Protein AF-A0A533V4U2-F1 (afdb_monomer)

Radius of gyration: 25.38 Å; Cα contacts (8 Å, |Δi|>4): 97; chains: 1; bounding box: 39×23×73 Å

Secondary structure (DSSP, 8-state):
-EEE-HHHHHHHHHHHS--TT--HHHHHHHHHHHHHSEEEETTTTEEEEGGGGSEEE--STT-GGGGS---S------TTHHHHHHHHHGGG--EEPTTT--EE-TT-SB-TTT-PBP-

Structure (mmCIF, N/CA/C/O backbone):
data_AF-A0A533V4U2-F1
#
_entry.id   AF-A0A533V4U2-F1
#
loop_
_atom_site.group_PDB
_atom_site.id
_atom_site.type_symbol
_atom_site.label_atom_id
_atom_site.label_alt_id
_atom_site.label_comp_id
_atom_site.label_asym_id
_atom_site.label_entity_id
_atom_site.label_seq_id
_atom_site.pdbx_PDB_ins_code
_atom_site.Cartn_x
_atom_site.Cartn_y
_atom_site.Cartn_z
_atom_site.occupancy
_atom_site.B_iso_or_equiv
_atom_site.auth_seq_id
_atom_site.auth_comp_id
_atom_site.auth_asym_id
_atom_site.auth_atom_id
_atom_site.pdbx_PDB_model_num
ATOM 1 N N . MET A 1 1 ? -19.506 -2.757 -0.514 1.00 72.25 1 MET A N 1
ATOM 2 C CA . MET A 1 1 ? -18.440 -3.687 -0.064 1.00 72.25 1 MET A CA 1
ATOM 3 C C . MET A 1 1 ? -17.422 -2.830 0.653 1.00 72.25 1 MET A C 1
ATOM 5 O O . MET A 1 1 ? -16.959 -1.873 0.042 1.00 72.25 1 MET A O 1
ATOM 9 N N . GLU A 1 2 ? -17.119 -3.136 1.910 1.00 80.62 2 GLU A N 1
ATOM 10 C CA . GLU A 1 2 ? -16.042 -2.464 2.641 1.00 80.62 2 GLU A CA 1
ATOM 11 C C . GLU A 1 2 ? -14.702 -2.927 2.056 1.00 80.62 2 GLU A C 1
ATOM 13 O O . GLU A 1 2 ? -14.430 -4.130 1.993 1.00 80.62 2 GLU A O 1
ATOM 18 N N . ILE A 1 3 ? -13.887 -1.990 1.565 1.00 84.19 3 ILE A N 1
ATOM 19 C CA . ILE A 1 3 ? -12.552 -2.287 1.033 1.00 84.19 3 ILE A CA 1
ATOM 20 C C . ILE A 1 3 ? -11.511 -1.542 1.860 1.00 84.19 3 ILE A C 1
ATOM 22 O O . ILE A 1 3 ? -11.626 -0.345 2.125 1.00 84.19 3 ILE A O 1
ATOM 26 N N . PHE A 1 4 ? -10.472 -2.272 2.255 1.00 87.88 4 PHE A N 1
ATOM 27 C CA . PHE A 1 4 ? -9.333 -1.721 2.971 1.00 87.88 4 PHE A CA 1
ATOM 28 C C . PHE A 1 4 ? -8.335 -1.085 1.997 1.00 87.88 4 PHE A C 1
ATOM 30 O O . PHE A 1 4 ? -7.783 -1.763 1.127 1.00 87.88 4 PHE A O 1
ATOM 37 N N . ASN A 1 5 ? -8.061 0.210 2.168 1.00 87.38 5 ASN A N 1
ATOM 38 C CA . ASN A 1 5 ? -7.021 0.910 1.419 1.00 87.38 5 ASN A CA 1
ATOM 39 C C . ASN A 1 5 ? -5.640 0.701 2.064 1.00 87.38 5 ASN A C 1
ATOM 41 O O . ASN A 1 5 ? -5.123 1.559 2.784 1.00 87.38 5 ASN A O 1
ATOM 45 N N . GLY A 1 6 ? -5.025 -0.449 1.780 1.00 86.62 6 GLY A N 1
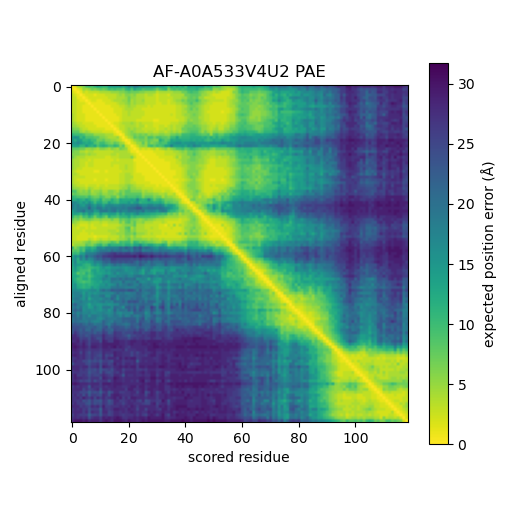ATOM 46 C CA . GLY A 1 6 ? -3.691 -0.781 2.292 1.00 86.62 6 GLY A CA 1
ATOM 47 C C . GLY A 1 6 ? -2.583 0.152 1.799 1.00 86.62 6 GLY A C 1
ATOM 48 O O . GLY A 1 6 ? -1.599 0.361 2.509 1.00 86.62 6 GLY A O 1
ATOM 49 N N . ARG A 1 7 ? -2.747 0.756 0.615 1.00 85.88 7 ARG A N 1
ATOM 50 C CA . ARG A 1 7 ? -1.762 1.674 0.031 1.00 85.88 7 ARG A CA 1
ATOM 51 C C . ARG A 1 7 ? -1.665 2.969 0.830 1.00 85.88 7 ARG A C 1
ATOM 53 O O . ARG A 1 7 ? -0.568 3.317 1.255 1.00 85.88 7 ARG A O 1
ATOM 60 N N . ALA A 1 8 ? -2.798 3.621 1.094 1.00 88.19 8 ALA A N 1
ATOM 61 C CA . ALA A 1 8 ? -2.838 4.844 1.895 1.00 88.19 8 ALA A CA 1
ATOM 62 C C . ALA A 1 8 ? -2.310 4.604 3.321 1.00 88.19 8 ALA A C 1
ATOM 64 O O . ALA A 1 8 ? -1.496 5.378 3.821 1.00 88.19 8 ALA A O 1
ATOM 65 N N . ALA A 1 9 ? -2.702 3.485 3.942 1.00 91.50 9 ALA A N 1
ATOM 66 C CA . ALA A 1 9 ? -2.211 3.111 5.266 1.00 91.50 9 ALA A CA 1
ATOM 67 C C . ALA A 1 9 ? -0.688 2.901 5.291 1.00 91.50 9 ALA A C 1
ATOM 69 O O . ALA A 1 9 ? -0.008 3.337 6.220 1.00 91.50 9 ALA A O 1
ATOM 70 N N . THR A 1 10 ? -0.143 2.250 4.260 1.00 90.19 10 THR A N 1
ATOM 71 C CA . THR A 1 10 ? 1.304 2.037 4.132 1.00 90.19 10 THR A CA 1
ATOM 72 C C . THR A 1 10 ? 2.026 3.366 3.933 1.00 90.19 10 THR A C 1
ATOM 74 O O . THR A 1 10 ? 3.014 3.618 4.608 1.00 90.19 10 THR A O 1
ATOM 77 N N . GLU A 1 11 ? 1.534 4.241 3.060 1.00 89.56 11 GLU A N 1
ATOM 78 C CA . GLU A 1 11 ? 2.151 5.544 2.784 1.00 89.56 11 GLU A CA 1
ATOM 79 C C . GLU A 1 11 ? 2.218 6.437 4.038 1.00 89.56 11 GLU A C 1
ATOM 81 O O . GLU A 1 11 ? 3.266 7.014 4.347 1.00 89.56 11 GLU A O 1
ATOM 86 N N . GLU A 1 12 ? 1.150 6.469 4.838 1.00 91.94 12 GLU A N 1
ATOM 87 C CA . GLU A 1 12 ? 1.158 7.172 6.126 1.00 91.94 12 GLU A CA 1
ATOM 88 C C . GLU A 1 12 ? 2.124 6.529 7.136 1.00 91.94 12 GLU A C 1
ATOM 90 O O . GLU A 1 12 ? 2.877 7.226 7.821 1.00 91.94 12 GLU A O 1
ATOM 95 N N . TYR A 1 13 ? 2.172 5.198 7.209 1.00 91.62 13 TYR A N 1
ATOM 96 C CA . TYR A 1 13 ? 3.126 4.519 8.083 1.00 91.62 13 TYR A CA 1
ATOM 97 C C . TYR A 1 13 ? 4.580 4.833 7.699 1.00 91.62 13 TYR A C 1
ATOM 99 O O . TYR A 1 13 ? 5.379 5.199 8.560 1.00 91.62 13 TYR A O 1
ATOM 107 N N . MET A 1 14 ? 4.917 4.758 6.408 1.00 88.94 14 MET A N 1
ATOM 108 C CA . MET A 1 14 ? 6.277 4.999 5.910 1.00 88.94 14 MET A CA 1
ATOM 109 C C . MET A 1 14 ? 6.706 6.467 6.031 1.00 88.94 14 MET A C 1
ATOM 111 O O . MET A 1 14 ? 7.895 6.744 6.172 1.00 88.94 14 MET A O 1
ATOM 115 N N . SER A 1 15 ? 5.760 7.412 5.992 1.00 89.62 15 SER A N 1
ATOM 116 C CA . SER A 1 15 ? 6.052 8.840 6.198 1.00 89.62 15 SER A CA 1
ATOM 117 C C . SER A 1 15 ? 6.272 9.208 7.669 1.00 89.62 15 SER A C 1
ATOM 119 O O . SER A 1 15 ? 6.975 10.175 7.960 1.00 89.62 15 SER A O 1
ATOM 121 N N . THR A 1 16 ? 5.712 8.435 8.602 1.00 87.50 16 THR A N 1
ATOM 122 C CA . THR A 1 16 ? 5.800 8.701 10.047 1.00 87.50 16 THR A CA 1
ATOM 123 C C . THR A 1 16 ? 6.860 7.859 10.758 1.00 87.50 16 THR A C 1
ATOM 125 O O . THR A 1 16 ? 7.382 8.279 11.792 1.00 87.50 16 THR A O 1
ATOM 128 N N . HIS A 1 17 ? 7.210 6.689 10.216 1.00 86.88 17 HIS A N 1
ATOM 129 C CA . HIS A 1 17 ? 8.151 5.752 10.823 1.00 86.88 17 HIS A CA 1
ATOM 130 C C . HIS A 1 17 ? 9.411 5.589 9.976 1.00 86.88 17 HIS A C 1
ATOM 132 O O . HIS A 1 17 ? 9.364 5.270 8.792 1.00 86.88 17 HIS A O 1
ATOM 138 N N . SER A 1 18 ? 10.568 5.733 10.620 1.00 80.75 18 SER A N 1
ATOM 139 C CA . SER A 1 18 ? 11.849 5.448 9.981 1.00 80.75 18 SER A CA 1
ATOM 140 C C . SER A 1 18 ? 12.019 3.947 9.732 1.00 80.75 18 SER A C 1
ATOM 142 O O . SER A 1 18 ? 11.886 3.130 10.648 1.00 80.75 18 SER A O 1
ATOM 144 N N . LEU A 1 19 ? 12.354 3.592 8.49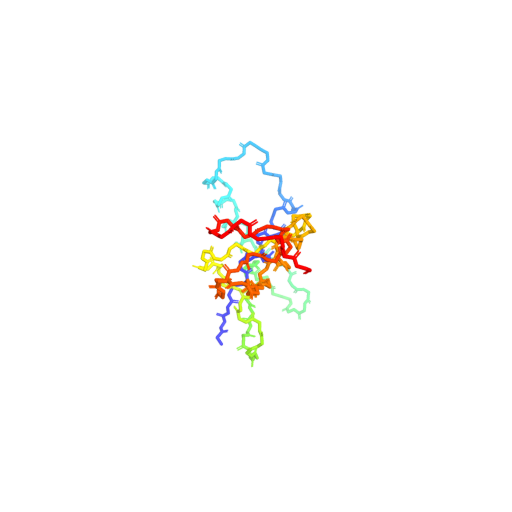2 1.00 78.88 19 LEU A N 1
ATOM 145 C CA . LEU A 1 19 ? 12.608 2.214 8.063 1.00 78.88 19 LEU A CA 1
ATOM 146 C C . LEU A 1 19 ? 14.060 1.770 8.226 1.00 78.88 19 LEU A C 1
ATOM 148 O O . LEU A 1 19 ? 14.378 0.602 7.977 1.00 78.88 19 LEU A O 1
ATOM 152 N N . THR A 1 20 ? 14.953 2.676 8.622 1.00 68.06 20 THR A N 1
ATOM 153 C CA . THR A 1 20 ? 16.388 2.411 8.624 1.00 68.06 20 THR A CA 1
ATOM 154 C C . THR A 1 20 ? 16.708 1.228 9.545 1.00 68.06 20 THR A C 1
ATOM 156 O O . THR A 1 20 ? 16.355 1.231 10.723 1.00 68.06 20 THR A O 1
ATOM 159 N N . PHE A 1 21 ? 17.380 0.211 8.995 1.00 63.31 21 PHE A N 1
ATOM 160 C CA . PHE A 1 21 ? 17.857 -0.995 9.693 1.00 63.31 21 PHE A CA 1
ATOM 161 C C . PHE A 1 21 ? 16.790 -1.988 10.195 1.00 63.31 21 PHE A C 1
ATOM 163 O O . PHE A 1 21 ? 17.104 -2.848 11.017 1.00 63.31 21 PHE A O 1
ATOM 170 N N . SER A 1 22 ? 15.551 -1.930 9.698 1.00 78.44 22 SER A N 1
ATOM 171 C CA . SER A 1 22 ? 14.521 -2.929 10.036 1.00 78.44 22 SER A CA 1
ATOM 172 C C . SER A 1 22 ? 14.469 -4.087 9.031 1.00 78.44 22 SER A C 1
ATOM 174 O O . SER A 1 22 ? 14.595 -3.884 7.825 1.00 78.44 22 SER A O 1
ATOM 176 N N . THR A 1 23 ? 14.301 -5.322 9.521 1.00 89.06 23 THR A N 1
ATOM 177 C CA . THR A 1 23 ? 14.000 -6.467 8.649 1.00 89.06 23 THR A CA 1
ATOM 178 C C . T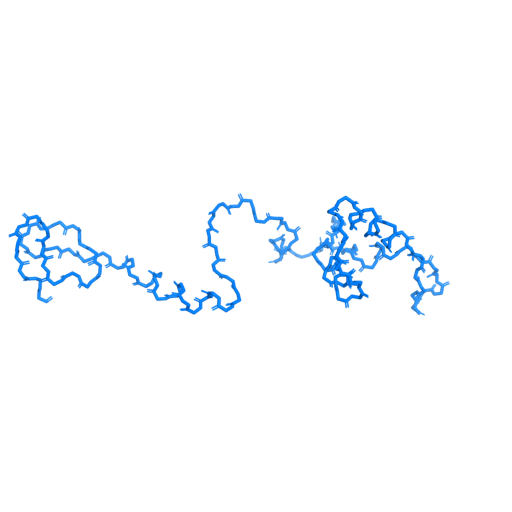HR A 1 23 ? 12.559 -6.357 8.142 1.00 89.06 23 THR A C 1
ATOM 180 O O . THR A 1 23 ? 11.702 -5.876 8.890 1.00 89.06 23 THR A O 1
ATOM 183 N N . PRO A 1 24 ? 12.242 -6.850 6.928 1.00 88.62 24 PRO A N 1
ATOM 184 C CA . PRO A 1 24 ? 10.880 -6.794 6.389 1.00 88.62 24 PRO A CA 1
ATOM 185 C C . PRO A 1 24 ? 9.820 -7.363 7.345 1.00 88.62 24 PRO A C 1
ATOM 187 O O . PRO A 1 24 ? 8.745 -6.788 7.503 1.00 88.62 24 PRO A O 1
ATOM 190 N N . GLU A 1 25 ? 10.140 -8.448 8.058 1.00 90.31 25 GLU A N 1
ATOM 191 C CA . GLU A 1 25 ? 9.243 -9.025 9.065 1.00 90.31 25 GLU A CA 1
ATOM 192 C C . GLU A 1 25 ? 8.975 -8.085 10.247 1.00 90.31 25 GLU A C 1
ATOM 194 O O . GLU A 1 25 ? 7.852 -8.015 10.750 1.00 90.31 25 GLU A O 1
ATOM 199 N N . MET A 1 26 ? 9.995 -7.365 10.717 1.00 88.94 26 MET A N 1
ATOM 200 C CA . MET A 1 26 ? 9.854 -6.430 11.831 1.00 88.94 26 MET A CA 1
ATOM 201 C C . MET A 1 26 ? 9.030 -5.209 11.416 1.00 88.94 26 MET A C 1
ATOM 203 O O . MET A 1 26 ? 8.198 -4.748 12.198 1.00 88.94 26 MET A O 1
ATOM 207 N N . THR A 1 27 ? 9.219 -4.721 10.189 1.00 89.88 27 THR A N 1
ATOM 208 C CA . THR A 1 27 ? 8.408 -3.645 9.606 1.00 89.88 27 THR A CA 1
ATOM 209 C C . THR A 1 27 ? 6.940 -4.057 9.517 1.00 89.88 27 THR A C 1
ATOM 211 O O . THR A 1 27 ? 6.080 -3.323 9.996 1.00 89.88 27 THR A O 1
ATOM 214 N N . LEU A 1 28 ? 6.646 -5.260 9.008 1.00 90.50 28 LEU A N 1
ATOM 215 C CA . LEU A 1 28 ? 5.274 -5.777 8.922 1.00 90.50 28 LEU A CA 1
ATOM 216 C C . LEU A 1 28 ? 4.615 -5.932 10.298 1.00 90.50 28 LEU A C 1
ATOM 218 O O . LEU A 1 28 ? 3.464 -5.538 10.474 1.00 90.50 28 LEU A O 1
ATOM 222 N N . LYS A 1 29 ? 5.341 -6.454 11.296 1.00 91.81 29 LYS A N 1
ATOM 223 C CA . LYS A 1 29 ? 4.824 -6.580 12.671 1.00 91.81 29 LYS A CA 1
ATOM 224 C C . LYS A 1 29 ? 4.497 -5.219 13.283 1.00 91.81 29 LYS A C 1
ATOM 226 O O . LYS A 1 29 ? 3.432 -5.059 13.873 1.00 91.81 29 LYS A O 1
ATOM 231 N N . LYS A 1 30 ? 5.392 -4.238 13.132 1.00 91.44 30 LYS A N 1
ATOM 232 C CA . LYS A 1 30 ? 5.171 -2.873 13.631 1.00 91.44 30 LYS A CA 1
ATOM 233 C C . LYS A 1 30 ? 4.015 -2.182 12.912 1.00 91.44 30 LYS A C 1
ATOM 235 O O . LYS A 1 30 ? 3.226 -1.516 13.569 1.00 91.44 30 LYS A O 1
ATOM 240 N N . PHE A 1 31 ? 3.894 -2.372 11.601 1.00 93.06 31 PHE A N 1
ATOM 241 C CA . PHE A 1 31 ? 2.771 -1.861 10.820 1.00 93.06 31 PHE A CA 1
ATOM 242 C C . PHE A 1 31 ? 1.435 -2.457 11.285 1.00 93.06 31 PHE A C 1
ATOM 244 O O . PHE A 1 31 ? 0.480 -1.721 11.516 1.00 93.06 31 PHE A O 1
ATOM 251 N N . ALA A 1 32 ? 1.376 -3.775 11.506 1.00 92.81 32 ALA A N 1
ATOM 252 C CA . ALA A 1 32 ? 0.175 -4.440 12.009 1.00 92.81 32 ALA A CA 1
ATOM 253 C C . ALA A 1 32 ? -0.228 -3.950 13.412 1.00 92.81 32 ALA A C 1
ATOM 255 O O . ALA A 1 32 ? -1.407 -3.710 13.659 1.00 92.81 32 ALA A O 1
ATOM 256 N N . LEU A 1 33 ? 0.746 -3.757 14.311 1.00 92.81 33 LEU A N 1
ATOM 257 C CA . LEU A 1 33 ? 0.515 -3.157 15.631 1.00 92.81 33 LEU A CA 1
ATOM 258 C C . LEU A 1 33 ? -0.027 -1.727 15.508 1.00 92.81 33 LEU A C 1
ATOM 260 O O . LEU A 1 33 ? -1.043 -1.406 16.113 1.00 92.81 33 LEU A O 1
ATOM 264 N N . TRP A 1 34 ? 0.592 -0.907 14.658 1.00 93.50 34 TRP A N 1
ATOM 265 C CA . TRP A 1 34 ? 0.190 0.480 14.421 1.00 93.50 34 TRP A CA 1
ATOM 266 C C . TRP A 1 34 ? -1.230 0.615 13.845 1.00 93.50 34 TRP A C 1
ATOM 268 O O . TRP A 1 34 ? -1.961 1.533 14.209 1.00 93.50 34 TRP A O 1
ATOM 278 N N . LEU A 1 35 ? -1.673 -0.315 12.991 1.00 93.06 35 LEU A N 1
ATOM 279 C CA . LEU A 1 35 ? -3.063 -0.352 12.511 1.00 93.06 35 LEU A CA 1
ATOM 280 C C . LEU A 1 35 ? -4.076 -0.648 13.628 1.00 93.06 35 LEU A C 1
ATOM 282 O O . LEU A 1 35 ? -5.230 -0.216 13.545 1.00 93.06 35 LEU A O 1
ATOM 286 N N . GLY A 1 36 ? -3.656 -1.393 14.651 1.00 91.12 36 GLY A N 1
ATOM 287 C CA . GLY A 1 36 ? -4.461 -1.702 15.830 1.00 91.12 36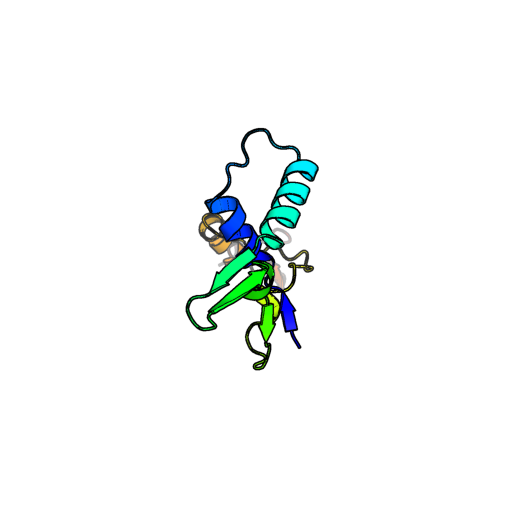 GLY A CA 1
ATOM 288 C C . GLY A 1 36 ? -4.506 -0.576 16.862 1.00 91.12 36 GLY A C 1
ATOM 289 O O . GLY A 1 36 ? -5.353 -0.621 17.756 1.00 91.12 36 GLY A O 1
ATOM 290 N N . ASP A 1 37 ? -3.638 0.433 16.741 1.00 91.31 37 ASP A N 1
ATOM 291 C CA . ASP A 1 37 ? -3.598 1.542 17.687 1.00 91.31 37 ASP A CA 1
ATOM 292 C C . ASP A 1 37 ? -4.909 2.325 17.675 1.00 91.31 37 ASP A C 1
ATOM 294 O O . ASP A 1 37 ? -5.529 2.597 16.646 1.00 91.31 37 ASP A O 1
ATOM 298 N N . GLN A 1 38 ? -5.330 2.698 18.873 1.00 88.31 38 GLN A N 1
ATOM 299 C CA . GLN A 1 38 ? -6.559 3.420 19.128 1.00 88.31 38 GLN A CA 1
ATOM 300 C C . GLN A 1 38 ? -6.378 4.913 18.817 1.00 88.31 38 GLN A C 1
ATOM 302 O O . GLN A 1 38 ? -5.570 5.590 19.452 1.00 88.31 38 GLN A O 1
ATOM 307 N N . VAL A 1 39 ? -7.140 5.434 17.851 1.00 85.88 39 VAL A N 1
ATOM 308 C CA . VAL A 1 39 ? -7.083 6.838 17.420 1.00 85.88 39 VAL A CA 1
ATOM 309 C C . VAL A 1 39 ? -8.387 7.544 17.781 1.00 85.88 39 VAL A C 1
ATOM 311 O O . VAL A 1 39 ? -9.487 7.007 17.631 1.00 85.88 39 VAL A O 1
ATOM 314 N N . ASN A 1 40 ? -8.261 8.771 18.286 1.00 81.06 40 ASN A N 1
ATOM 315 C CA . ASN A 1 40 ? -9.402 9.609 18.627 1.00 81.06 40 ASN A CA 1
ATOM 316 C C . ASN A 1 40 ? -9.908 10.321 17.374 1.00 81.06 40 ASN A C 1
ATOM 318 O O . ASN A 1 40 ? -9.224 11.187 16.829 1.00 81.06 40 ASN A O 1
ATOM 322 N N . VAL A 1 41 ? -11.118 9.972 16.940 1.00 76.31 41 VAL A N 1
ATOM 323 C CA . VAL A 1 41 ? -11.796 10.669 15.844 1.00 76.31 41 VAL A CA 1
ATOM 324 C C . VAL A 1 41 ? -12.676 11.770 16.447 1.00 76.31 41 VAL A C 1
ATOM 326 O O . VAL A 1 41 ? -13.608 11.450 17.197 1.00 76.31 41 VAL A O 1
ATOM 329 N N . PRO A 1 42 ? -12.419 13.055 16.139 1.00 66.25 42 PRO A N 1
ATOM 330 C CA . PRO A 1 42 ? -13.115 14.182 16.766 1.00 66.25 42 PRO A CA 1
ATOM 331 C C . PRO A 1 42 ? -14.623 14.207 16.470 1.00 66.25 42 PRO A C 1
ATOM 333 O O . PRO A 1 42 ? -15.391 14.760 17.247 1.00 66.25 42 PRO A O 1
ATOM 336 N N . GLU A 1 43 ? -15.072 13.569 15.389 1.00 65.00 43 GLU A N 1
ATOM 337 C CA . GLU A 1 43 ? -16.475 13.615 14.958 1.00 65.00 43 GLU A CA 1
ATOM 338 C C . GLU A 1 43 ? -17.418 12.697 15.746 1.00 65.00 43 GLU A C 1
ATOM 340 O O . GLU A 1 43 ? -18.624 12.935 15.770 1.00 65.00 43 GLU A O 1
ATOM 345 N N . LYS A 1 44 ? -16.911 11.629 16.379 1.00 62.38 44 LYS A N 1
ATOM 346 C CA . LYS A 1 44 ? -17.771 10.595 16.990 1.00 62.38 44 LYS A CA 1
ATOM 347 C C . LYS A 1 44 ? -17.550 10.381 18.488 1.00 62.38 44 LYS A C 1
ATOM 349 O O . LYS A 1 44 ? -18.249 9.542 19.049 1.00 62.38 44 LYS A O 1
ATOM 354 N N . ASN A 1 45 ? -16.626 11.111 19.134 1.00 62.69 45 ASN A N 1
ATOM 355 C CA . ASN A 1 45 ? -16.227 10.908 20.544 1.00 62.69 45 ASN A CA 1
ATOM 356 C C . ASN A 1 45 ? -15.980 9.425 20.886 1.00 62.69 45 ASN A C 1
ATOM 358 O O . ASN A 1 45 ? -16.276 8.958 21.984 1.00 62.69 45 ASN A O 1
ATOM 362 N N . LYS A 1 46 ? -15.497 8.659 19.905 1.00 74.50 46 LYS A N 1
ATOM 363 C CA . LYS A 1 46 ? -15.242 7.226 20.013 1.00 74.50 46 LYS A CA 1
ATOM 364 C C . LYS A 1 46 ? -13.807 6.980 19.604 1.00 74.50 46 LYS A C 1
ATOM 366 O O . LYS A 1 46 ? -13.360 7.453 18.560 1.00 74.50 46 LYS A O 1
ATOM 371 N N . THR A 1 47 ? -13.114 6.226 20.436 1.00 81.56 47 THR A N 1
ATOM 372 C CA . THR A 1 47 ? -11.791 5.716 20.131 1.00 81.56 47 THR A CA 1
ATOM 373 C C . THR A 1 47 ? -11.971 4.487 19.251 1.00 81.56 47 THR A C 1
ATOM 375 O O . THR A 1 47 ? -12.569 3.497 19.672 1.00 81.56 47 THR A O 1
ATOM 378 N N . VAL A 1 48 ? -11.533 4.584 18.001 1.00 85.81 48 VAL A N 1
ATOM 379 C CA . VAL A 1 48 ? -11.604 3.480 17.037 1.00 85.81 48 VAL A CA 1
ATOM 380 C C . VAL A 1 48 ? -10.189 3.042 16.671 1.00 85.81 48 VAL A C 1
ATOM 382 O O . VAL A 1 48 ? -9.272 3.866 16.709 1.00 85.81 48 VAL A O 1
ATOM 385 N N . PRO A 1 49 ? -9.976 1.763 16.323 1.00 90.12 49 PRO A N 1
ATOM 386 C CA . PRO A 1 49 ? -8.702 1.330 15.769 1.00 90.12 49 PRO A CA 1
ATOM 387 C C . PRO A 1 49 ? -8.382 2.117 14.499 1.00 90.12 49 PRO A C 1
ATOM 389 O O . PRO A 1 49 ? -9.272 2.354 13.674 1.00 90.12 49 PRO A O 1
ATOM 392 N N . ARG A 1 50 ? -7.112 2.481 14.319 1.00 90.19 50 ARG A N 1
ATOM 393 C CA . ARG A 1 50 ? -6.621 3.236 13.161 1.00 90.19 50 ARG A CA 1
ATOM 394 C C . ARG A 1 50 ? -7.012 2.587 11.832 1.00 90.19 50 ARG A C 1
ATOM 396 O O . ARG A 1 50 ? -7.330 3.298 10.884 1.00 90.19 50 ARG A O 1
ATOM 403 N N . LEU A 1 51 ? -7.074 1.254 11.779 1.00 90.62 51 LEU A N 1
ATOM 404 C CA . LEU A 1 51 ? -7.572 0.488 10.630 1.00 90.62 51 LEU A CA 1
ATOM 405 C C . LEU A 1 51 ? -8.897 1.038 10.073 1.00 90.62 51 LEU A C 1
ATOM 407 O O . LEU A 1 51 ? -9.057 1.122 8.856 1.00 90.62 51 LEU A O 1
ATOM 411 N N . MET A 1 52 ? -9.820 1.453 10.948 1.00 87.75 52 MET A N 1
ATOM 412 C CA . MET A 1 52 ? -11.150 1.928 10.558 1.00 87.75 52 MET A CA 1
ATOM 413 C C . MET A 1 52 ? -11.102 3.225 9.738 1.00 87.75 52 MET A C 1
ATOM 415 O O . MET A 1 52 ? -12.041 3.514 9.007 1.00 87.75 52 MET A O 1
ATOM 419 N N . MET A 1 53 ? -10.009 3.992 9.817 1.00 87.62 53 MET A N 1
ATOM 420 C CA . MET A 1 53 ? -9.813 5.202 9.009 1.00 87.62 53 MET A CA 1
ATOM 421 C C . MET A 1 53 ? -9.519 4.898 7.534 1.00 87.62 53 MET A C 1
ATOM 423 O O . MET A 1 53 ? -9.698 5.769 6.689 1.00 87.62 53 MET A O 1
ATOM 427 N N . TYR A 1 54 ? -9.074 3.679 7.214 1.00 88.50 54 TYR A N 1
ATOM 428 C CA . TYR A 1 54 ? -8.711 3.280 5.849 1.00 88.50 54 TYR A CA 1
ATOM 429 C C . TYR A 1 54 ? -9.706 2.303 5.218 1.00 88.50 54 TYR A C 1
ATOM 431 O O . TYR A 1 54 ? -9.506 1.870 4.079 1.00 88.50 54 TYR A O 1
ATOM 439 N N . ILE A 1 55 ? -10.766 1.942 5.941 1.00 88.38 55 ILE A N 1
ATOM 440 C CA . ILE A 1 55 ? -11.879 1.174 5.391 1.00 88.38 55 ILE A CA 1
ATOM 441 C C . ILE A 1 55 ? -12.805 2.165 4.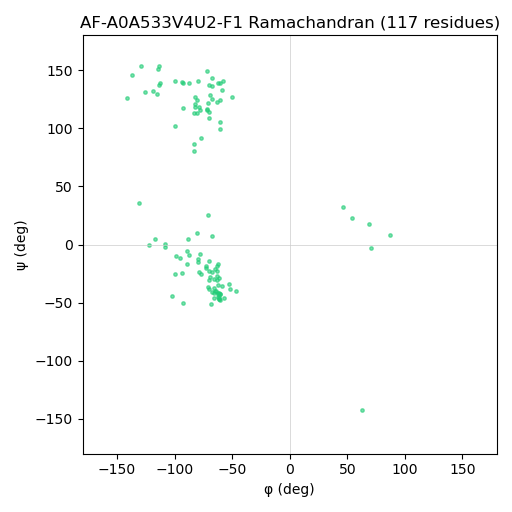691 1.00 88.38 55 ILE A C 1
ATOM 443 O O . ILE A 1 55 ? -13.326 3.085 5.316 1.00 88.38 55 ILE A O 1
ATOM 447 N N . ASN A 1 56 ? -12.970 1.994 3.382 1.00 79.38 56 ASN A N 1
ATOM 448 C CA . ASN A 1 56 ? -13.855 2.820 2.571 1.00 79.38 56 ASN A CA 1
ATOM 449 C C . ASN A 1 56 ? -15.031 1.982 2.068 1.00 79.38 56 ASN A C 1
ATOM 451 O O . ASN A 1 56 ? -14.851 0.842 1.621 1.00 79.38 56 ASN A O 1
ATOM 455 N N . ASP A 1 57 ? -16.222 2.575 2.088 1.00 70.44 57 ASP A N 1
ATOM 456 C CA . ASP A 1 57 ? -17.400 2.009 1.445 1.00 70.44 57 ASP A CA 1
ATOM 457 C C . ASP A 1 57 ? -17.328 2.249 -0.061 1.00 70.44 57 ASP A C 1
ATOM 459 O O . ASP A 1 57 ? -17.331 3.380 -0.553 1.00 70.44 57 ASP A O 1
ATOM 463 N N . VAL A 1 58 ? -17.243 1.162 -0.823 1.00 64.88 58 VAL A N 1
ATOM 464 C CA . VAL A 1 58 ? -17.240 1.235 -2.284 1.00 64.88 58 VAL A CA 1
ATOM 465 C C . VAL A 1 58 ? -18.677 1.320 -2.776 1.00 64.88 58 VAL A C 1
ATOM 467 O O . VAL A 1 58 ? -19.289 0.294 -3.075 1.00 64.88 58 VAL A O 1
ATOM 470 N N . ASP A 1 59 ? -19.204 2.544 -2.837 1.00 60.62 59 ASP A N 1
ATOM 471 C CA . ASP A 1 59 ? -20.535 2.831 -3.395 1.00 60.62 59 ASP A CA 1
ATOM 472 C C . ASP A 1 59 ? -20.492 3.260 -4.877 1.00 60.62 59 ASP A C 1
ATOM 474 O O . ASP A 1 59 ? -21.514 3.252 -5.549 1.00 60.62 59 ASP A O 1
ATOM 478 N N . ASN A 1 60 ? -19.322 3.574 -5.460 1.00 55.53 60 ASN A N 1
ATOM 479 C CA . ASN A 1 60 ? -19.244 3.941 -6.883 1.00 55.53 60 ASN A CA 1
ATOM 480 C C . ASN A 1 60 ? -18.008 3.392 -7.618 1.00 55.53 60 ASN A C 1
ATOM 482 O O . ASN A 1 60 ? -16.860 3.576 -7.223 1.00 55.53 60 ASN A O 1
ATOM 486 N N . GLN A 1 61 ? -18.290 2.697 -8.720 1.00 56.53 61 GLN A N 1
ATOM 487 C CA . GLN A 1 61 ? -17.434 1.801 -9.509 1.00 56.53 61 GLN A CA 1
ATOM 488 C C . GLN A 1 61 ? -16.311 2.456 -10.342 1.00 56.53 61 GLN A C 1
ATOM 490 O O . GLN A 1 61 ? -15.877 1.868 -11.329 1.00 56.53 61 GLN A O 1
ATOM 495 N N . THR A 1 62 ? -15.790 3.631 -9.994 1.00 55.19 62 THR A N 1
ATOM 496 C CA . THR A 1 62 ? -14.833 4.322 -10.883 1.00 55.19 62 THR A CA 1
ATOM 497 C C . THR A 1 62 ? -13.352 4.054 -10.604 1.00 55.19 62 THR A C 1
ATOM 499 O O . THR A 1 62 ? -12.576 4.114 -11.549 1.00 55.19 62 THR A O 1
ATOM 502 N N . ASN A 1 63 ? -12.941 3.667 -9.388 1.00 57.16 63 ASN A N 1
ATOM 503 C CA . ASN A 1 63 ? -11.507 3.545 -9.039 1.00 57.16 63 ASN A CA 1
ATOM 504 C C . ASN A 1 63 ? -11.130 2.217 -8.362 1.00 57.16 63 ASN A C 1
ATOM 506 O O . ASN A 1 63 ? -10.296 2.176 -7.464 1.00 57.16 63 ASN A O 1
ATOM 510 N N . LYS A 1 64 ? -11.747 1.094 -8.754 1.00 59.34 64 LYS A N 1
ATOM 511 C CA . LYS A 1 64 ? -11.432 -0.219 -8.152 1.00 59.34 64 LYS A CA 1
ATOM 512 C C . LYS A 1 64 ? -9.962 -0.630 -8.360 1.00 59.34 64 LYS A C 1
ATOM 514 O O . LYS A 1 64 ? -9.416 -1.339 -7.521 1.00 59.34 64 LYS A O 1
ATOM 519 N N . SER A 1 65 ? -9.332 -0.172 -9.445 1.00 63.31 65 SER A N 1
ATOM 520 C CA . SER A 1 65 ? -7.933 -0.463 -9.788 1.00 63.31 65 SER A CA 1
ATOM 521 C C . SER A 1 65 ? -6.924 0.079 -8.780 1.00 63.31 65 SER A C 1
ATOM 523 O O . SER A 1 65 ? -5.901 -0.557 -8.579 1.00 63.31 65 SER A O 1
ATOM 525 N N . ASP A 1 66 ? -7.212 1.194 -8.103 1.00 63.25 66 ASP A N 1
ATOM 526 C CA . ASP A 1 66 ? -6.246 1.817 -7.184 1.00 63.25 66 ASP A CA 1
ATOM 527 C C . ASP A 1 66 ? -6.058 1.019 -5.884 1.00 63.25 66 ASP A C 1
ATOM 529 O O . ASP A 1 66 ? -5.059 1.186 -5.181 1.00 63.25 66 ASP A O 1
ATOM 533 N N . PHE A 1 67 ? -7.015 0.139 -5.570 1.00 63.38 67 PHE A N 1
ATOM 534 C CA . PHE A 1 67 ? -7.034 -0.684 -4.358 1.00 63.38 67 PHE A CA 1
ATOM 535 C C . PHE A 1 67 ? -6.532 -2.116 -4.586 1.00 63.38 67 PHE A C 1
ATOM 537 O O . PHE A 1 67 ? -6.362 -2.861 -3.620 1.00 63.38 67 PHE A O 1
ATOM 544 N N . LEU A 1 68 ? -6.331 -2.525 -5.841 1.00 66.62 68 LEU A N 1
ATOM 545 C CA . LEU A 1 68 ? -5.852 -3.858 -6.200 1.00 66.62 68 LEU A CA 1
ATOM 546 C C . LEU A 1 68 ? -4.347 -3.797 -6.496 1.00 66.62 68 LEU A C 1
ATOM 548 O O . LEU A 1 68 ? -3.890 -2.835 -7.110 1.00 66.62 68 LEU A O 1
ATOM 552 N N . PRO A 1 69 ? -3.561 -4.807 -6.088 1.00 63.06 69 PRO A N 1
ATOM 553 C CA . PRO A 1 69 ? -2.189 -4.924 -6.562 1.00 63.06 69 PRO A CA 1
ATOM 554 C C . PRO A 1 69 ? -2.190 -5.085 -8.088 1.00 63.06 69 PRO A C 1
ATOM 556 O O . PRO A 1 69 ? -3.023 -5.819 -8.623 1.00 63.06 69 PRO A O 1
ATOM 559 N N . ASP A 1 70 ? -1.261 -4.418 -8.779 1.00 66.94 70 ASP A N 1
ATOM 560 C CA . ASP A 1 70 ? -1.024 -4.628 -10.211 1.00 66.94 70 ASP A CA 1
ATOM 561 C C . ASP A 1 70 ? -0.619 -6.099 -10.419 1.00 66.94 70 ASP A C 1
ATOM 563 O O . ASP A 1 70 ? 0.509 -6.507 -10.144 1.00 66.94 70 ASP A O 1
ATOM 567 N N . THR A 1 71 ? -1.575 -6.931 -10.835 1.00 70.31 71 THR A N 1
ATOM 568 C CA . THR A 1 71 ? -1.336 -8.340 -11.185 1.00 70.31 71 THR A CA 1
ATOM 569 C C . THR A 1 71 ? -0.920 -8.506 -12.640 1.00 70.31 71 THR A C 1
ATOM 571 O O . THR A 1 71 ? -0.593 -9.613 -13.062 1.00 70.31 71 THR A O 1
ATOM 574 N N . ASP A 1 72 ? -0.999 -7.442 -13.440 1.00 74.62 72 ASP A N 1
ATOM 575 C CA . ASP A 1 72 ? -0.529 -7.470 -14.812 1.00 74.62 72 ASP A CA 1
ATOM 576 C C . ASP A 1 72 ? 0.986 -7.253 -14.858 1.00 74.62 72 ASP A C 1
ATOM 578 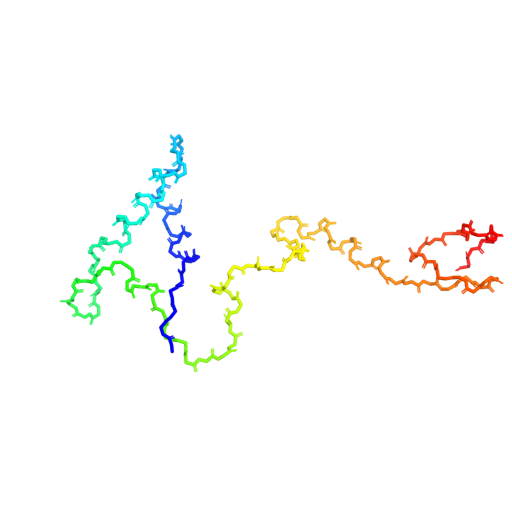O O . ASP A 1 72 ? 1.502 -6.257 -14.368 1.00 74.62 72 ASP A O 1
ATOM 582 N N . GLU A 1 73 ? 1.711 -8.154 -15.527 1.00 73.62 73 GLU A N 1
ATOM 583 C CA . GLU A 1 73 ? 3.146 -7.987 -15.820 1.00 73.62 73 GLU A CA 1
ATOM 584 C C . GLU A 1 73 ? 3.426 -6.836 -16.810 1.00 73.62 73 GLU A C 1
ATOM 586 O O . GLU A 1 73 ? 4.550 -6.659 -17.288 1.00 73.62 73 GLU A O 1
ATOM 591 N N . SER A 1 74 ? 2.408 -6.043 -17.157 1.00 78.81 74 SER A N 1
ATOM 592 C CA . SER A 1 74 ? 2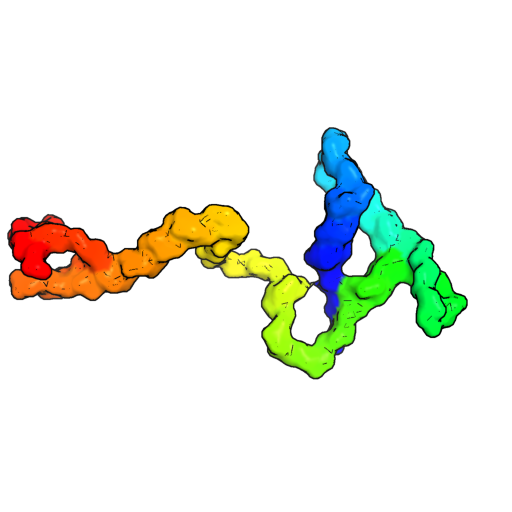.575 -4.893 -18.027 1.00 78.81 74 SER A CA 1
ATOM 593 C C . SER A 1 74 ? 3.346 -3.815 -17.279 1.00 78.81 74 SER A C 1
ATOM 595 O O . SER A 1 74 ? 2.830 -3.146 -16.386 1.00 78.81 74 SER A O 1
ATOM 597 N N . PHE A 1 75 ? 4.594 -3.607 -17.684 1.00 77.06 75 PHE A N 1
ATOM 598 C CA . PHE A 1 75 ? 5.417 -2.522 -17.175 1.00 77.06 75 PHE A CA 1
ATOM 599 C C . PHE A 1 75 ? 4.765 -1.167 -17.492 1.00 77.06 75 PHE A C 1
ATOM 601 O O . PHE A 1 75 ? 4.777 -0.703 -18.635 1.00 77.06 75 PHE A O 1
ATOM 608 N N . LYS A 1 76 ? 4.192 -0.527 -16.468 1.00 77.56 76 LYS A N 1
ATOM 609 C CA . LYS A 1 76 ? 3.666 0.840 -16.527 1.00 77.56 76 LYS A CA 1
ATOM 610 C C . LYS A 1 76 ? 4.712 1.765 -15.903 1.00 77.56 76 LYS A C 1
ATOM 612 O O . LYS A 1 76 ? 4.847 1.784 -14.676 1.00 77.56 76 LYS A O 1
ATOM 617 N N . PRO A 1 77 ? 5.498 2.502 -16.707 1.00 79.06 77 PRO A N 1
ATOM 618 C CA . PRO A 1 77 ? 6.506 3.393 -16.151 1.00 79.06 77 PRO A CA 1
ATOM 619 C C . PRO A 1 77 ? 5.826 4.422 -15.237 1.00 79.06 77 PRO A C 1
ATOM 621 O O . PRO A 1 77 ? 4.802 4.993 -15.604 1.00 79.06 77 PRO A O 1
ATOM 624 N N . SER A 1 78 ? 6.379 4.630 -14.040 1.00 75.50 78 SER A N 1
ATOM 625 C CA . SER A 1 78 ? 5.838 5.525 -13.006 1.00 75.50 78 SER A CA 1
ATOM 626 C C . SER A 1 78 ? 6.913 6.494 -12.500 1.00 75.50 78 SER A C 1
ATOM 628 O O . SER A 1 78 ? 8.110 6.206 -12.567 1.00 75.50 78 SER A O 1
ATOM 630 N N . GLY A 1 79 ? 6.497 7.665 -12.005 1.00 79.00 79 GLY A N 1
ATOM 631 C CA . GLY A 1 79 ? 7.403 8.690 -11.472 1.00 79.00 79 GLY A CA 1
ATOM 632 C C . GLY A 1 79 ? 8.381 9.243 -12.517 1.00 79.00 79 GLY A C 1
ATOM 633 O O . GLY A 1 79 ? 8.032 9.387 -13.685 1.00 79.00 79 GLY A O 1
ATOM 634 N N . ALA A 1 80 ? 9.624 9.520 -12.114 1.00 75.44 80 ALA A N 1
ATOM 635 C CA . ALA A 1 80 ? 10.664 10.091 -12.985 1.00 75.44 80 ALA A CA 1
ATOM 636 C C . ALA A 1 80 ? 11.045 9.202 -14.188 1.00 75.44 80 ALA A C 1
ATOM 638 O O . ALA A 1 80 ? 11.644 9.663 -15.154 1.00 75.44 80 ALA A O 1
ATOM 639 N N . VAL A 1 81 ? 10.693 7.916 -14.140 1.00 77.81 81 VAL A N 1
ATOM 640 C CA . VAL A 1 81 ? 10.973 6.947 -15.206 1.00 77.81 81 VAL A CA 1
ATOM 641 C C . VAL A 1 81 ? 9.962 7.076 -16.359 1.00 77.81 81 VAL A C 1
ATOM 643 O O . VAL A 1 81 ? 10.218 6.595 -17.461 1.00 77.81 81 VAL A O 1
ATOM 646 N N . THR A 1 82 ? 8.836 7.769 -16.150 1.00 79.69 82 THR A N 1
ATOM 647 C CA . THR A 1 82 ? 7.821 8.012 -17.193 1.00 79.69 82 THR A CA 1
ATOM 648 C C . THR A 1 82 ? 8.392 8.721 -18.412 1.00 79.69 82 THR A C 1
ATOM 650 O O . THR A 1 82 ? 8.160 8.262 -19.529 1.00 79.69 82 THR A O 1
ATOM 653 N N . ASP A 1 83 ? 9.182 9.775 -18.219 1.00 77.44 83 ASP A N 1
ATOM 654 C CA . ASP A 1 83 ? 9.708 10.587 -19.319 1.00 77.44 83 ASP A CA 1
ATOM 655 C C . ASP A 1 83 ? 10.678 9.803 -20.209 1.00 77.44 83 ASP A C 1
ATOM 657 O O . ASP A 1 83 ? 10.621 9.898 -21.433 1.00 77.44 83 ASP A O 1
ATOM 661 N N . ILE A 1 84 ? 11.496 8.940 -19.604 1.00 77.25 84 ILE A N 1
ATOM 662 C CA . ILE A 1 84 ? 12.473 8.102 -20.312 1.00 77.25 84 ILE A CA 1
ATOM 663 C C . ILE A 1 84 ? 11.762 7.055 -21.184 1.00 77.25 84 ILE A C 1
ATOM 665 O O . ILE A 1 84 ? 12.169 6.783 -22.312 1.00 77.25 84 ILE A O 1
ATOM 669 N N . PHE A 1 85 ? 10.681 6.458 -20.674 1.00 74.06 85 PHE A N 1
ATOM 670 C CA . PHE A 1 85 ? 9.961 5.391 -21.376 1.00 74.06 85 PHE A CA 1
ATOM 671 C C . PHE A 1 85 ? 8.852 5.903 -22.303 1.00 74.06 85 PHE A C 1
ATOM 673 O O . PHE A 1 85 ? 8.432 5.178 -23.208 1.00 74.06 85 PHE A O 1
ATOM 680 N N . LYS A 1 86 ? 8.407 7.155 -22.147 1.00 70.12 86 LYS A N 1
ATOM 681 C CA . LYS A 1 86 ? 7.449 7.806 -23.052 1.00 70.12 86 LYS A CA 1
ATOM 682 C C . LYS A 1 86 ? 7.966 7.855 -24.490 1.00 70.12 86 LYS A C 1
ATOM 684 O O . LYS A 1 86 ? 7.188 7.654 -25.423 1.00 70.12 86 LYS A O 1
ATOM 689 N N . GLU A 1 87 ? 9.271 8.041 -24.669 1.00 62.94 87 GLU A N 1
ATOM 690 C CA . GLU A 1 87 ? 9.902 8.030 -25.992 1.00 62.94 87 GLU A CA 1
ATOM 691 C C . GLU A 1 87 ? 9.942 6.628 -26.626 1.00 62.94 87 GLU A C 1
ATOM 693 O O . GLU A 1 87 ? 9.828 6.504 -27.845 1.00 62.94 87 GLU A O 1
ATOM 698 N N . LEU A 1 88 ? 10.019 5.551 -25.830 1.00 63.31 88 LEU A N 1
ATOM 699 C CA . LEU A 1 88 ? 9.981 4.175 -26.351 1.00 63.31 88 LEU A CA 1
ATOM 700 C C . LEU A 1 88 ? 8.590 3.783 -26.870 1.00 63.31 88 LEU A C 1
ATOM 702 O O . LEU A 1 88 ? 8.485 3.084 -27.882 1.00 63.31 88 LEU A O 1
ATOM 706 N N . SER A 1 89 ? 7.527 4.239 -26.206 1.00 58.19 89 SER A N 1
ATOM 707 C CA . SER A 1 89 ? 6.145 3.872 -26.547 1.00 58.19 89 SER A CA 1
ATOM 708 C C . SER A 1 89 ? 5.661 4.473 -27.874 1.00 58.19 89 SER A C 1
ATOM 710 O O . SER A 1 89 ? 4.770 3.915 -28.512 1.00 58.19 89 SER A O 1
ATOM 712 N N . GLN A 1 90 ? 6.266 5.569 -28.347 1.00 54.09 90 GLN A N 1
ATOM 713 C CA . GLN A 1 90 ? 5.905 6.202 -29.626 1.00 54.09 90 GLN A CA 1
ATOM 714 C C . GLN A 1 90 ? 6.473 5.481 -30.866 1.00 54.09 90 GLN A C 1
ATOM 716 O O . GLN A 1 90 ? 6.081 5.787 -31.991 1.00 54.09 90 GLN A O 1
ATOM 721 N N . VAL A 1 91 ? 7.348 4.481 -30.699 1.00 53.16 91 VAL A N 1
ATOM 722 C CA . VAL A 1 91 ? 8.022 3.790 -31.822 1.00 53.16 91 VAL A CA 1
ATOM 723 C C . VAL A 1 91 ? 7.216 2.596 -32.372 1.00 53.16 91 VAL A C 1
ATOM 725 O O . VAL A 1 91 ? 7.670 1.888 -33.272 1.00 53.16 91 VAL A O 1
ATOM 728 N N . ALA A 1 92 ? 5.995 2.368 -31.881 1.00 54.19 92 ALA A N 1
ATOM 729 C CA . ALA A 1 92 ? 5.118 1.292 -32.354 1.00 54.19 92 ALA A CA 1
ATOM 730 C C . ALA A 1 92 ? 4.362 1.614 -33.666 1.00 54.19 92 ALA A C 1
ATOM 732 O O . ALA A 1 92 ? 3.489 0.852 -34.074 1.00 54.19 92 ALA A O 1
ATOM 733 N N . ALA A 1 93 ? 4.687 2.708 -34.363 1.00 56.28 93 ALA A N 1
ATOM 734 C CA . ALA A 1 93 ? 4.169 2.963 -35.707 1.00 56.28 93 ALA A CA 1
ATOM 735 C C . ALA A 1 93 ? 4.913 2.093 -36.741 1.00 56.28 93 ALA A C 1
ATOM 737 O O . ALA A 1 93 ? 5.966 2.461 -37.255 1.00 56.28 93 ALA A O 1
ATOM 738 N N . SER A 1 94 ? 4.407 0.898 -37.042 1.00 66.50 94 SER A N 1
ATOM 739 C CA . SER A 1 94 ? 5.011 0.042 -38.068 1.00 66.50 94 SER A CA 1
ATOM 740 C C . SER A 1 94 ? 4.764 0.606 -39.475 1.00 66.50 94 SER A C 1
ATOM 742 O O . SER A 1 94 ? 3.622 0.641 -39.933 1.00 66.50 94 SER A O 1
ATOM 744 N N . THR A 1 95 ? 5.823 1.006 -40.180 1.00 73.31 95 THR A N 1
ATOM 745 C CA . THR A 1 95 ? 5.758 1.462 -41.580 1.00 73.31 95 THR A CA 1
ATOM 746 C C . THR A 1 95 ? 6.037 0.293 -42.520 1.00 73.31 95 THR A C 1
ATOM 748 O O . THR A 1 95 ? 6.918 -0.521 -42.263 1.00 73.31 95 THR A O 1
ATOM 751 N N . THR A 1 96 ? 5.319 0.192 -43.637 1.00 83.56 96 THR A N 1
ATOM 752 C CA . THR A 1 96 ? 5.532 -0.883 -44.620 1.00 83.56 96 THR A CA 1
ATOM 753 C C . THR A 1 96 ? 6.600 -0.501 -45.643 1.00 83.56 96 THR A C 1
ATOM 755 O O . THR A 1 96 ? 6.644 0.629 -46.123 1.00 83.56 96 THR A O 1
ATOM 758 N N . CYS A 1 97 ? 7.464 -1.451 -46.004 1.00 84.19 97 CYS A N 1
ATOM 759 C CA . CYS A 1 97 ? 8.491 -1.239 -47.014 1.00 84.19 97 CYS A CA 1
ATOM 760 C C . CYS A 1 97 ? 7.889 -1.046 -48.411 1.00 84.19 97 CYS A C 1
ATOM 762 O O . CYS A 1 97 ? 7.237 -1.958 -48.911 1.00 84.19 97 CYS A O 1
ATOM 764 N N . TYR A 1 98 ? 8.213 0.056 -49.093 1.00 84.56 98 TYR A N 1
ATOM 765 C CA . TYR A 1 98 ? 7.690 0.353 -50.439 1.00 84.56 98 TYR A CA 1
ATOM 766 C C . TYR A 1 98 ? 8.102 -0.654 -51.530 1.00 84.56 98 TYR A C 1
ATOM 768 O O . TYR A 1 98 ? 7.513 -0.667 -52.605 1.00 84.56 98 TYR A O 1
ATOM 776 N N . ASN A 1 99 ? 9.152 -1.450 -51.298 1.00 85.06 99 ASN A N 1
ATOM 777 C CA . ASN A 1 99 ? 9.702 -2.364 -52.301 1.00 85.06 99 ASN A CA 1
ATOM 778 C C . ASN A 1 99 ? 9.278 -3.823 -52.070 1.00 85.06 99 ASN A C 1
ATOM 780 O O . ASN A 1 99 ? 8.902 -4.510 -53.011 1.00 85.06 99 ASN A O 1
ATOM 784 N N . CYS A 1 100 ? 9.323 -4.300 -50.821 1.00 86.94 100 CYS A N 1
ATOM 785 C CA . CYS A 1 100 ? 9.059 -5.707 -50.493 1.00 86.94 100 CYS A CA 1
ATOM 786 C C . CYS A 1 100 ? 7.838 -5.926 -49.586 1.00 86.94 100 CYS A C 1
ATOM 788 O O . CYS A 1 100 ? 7.614 -7.052 -49.142 1.00 86.94 100 CYS A O 1
ATOM 790 N N . ASN A 1 101 ? 7.091 -4.861 -49.275 1.00 83.50 101 ASN A N 1
ATOM 791 C CA . ASN A 1 101 ? 5.879 -4.861 -48.448 1.00 83.50 101 ASN A CA 1
ATOM 792 C C . ASN A 1 101 ? 6.027 -5.496 -47.052 1.00 83.50 101 ASN A C 1
ATOM 794 O O . ASN A 1 101 ? 5.051 -5.907 -46.433 1.00 83.50 101 ASN A O 1
ATOM 798 N N . ARG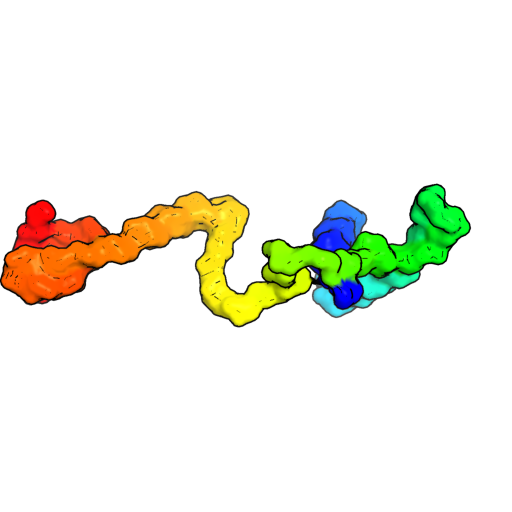 A 1 102 ? 7.252 -5.567 -46.518 1.00 82.31 102 ARG A N 1
ATOM 799 C CA . ARG A 1 102 ? 7.503 -6.025 -45.145 1.00 82.31 102 ARG A CA 1
ATOM 800 C C . ARG A 1 102 ? 7.214 -4.903 -44.142 1.00 82.31 102 ARG A C 1
ATOM 802 O O . ARG A 1 102 ? 7.611 -3.766 -44.379 1.00 82.31 102 ARG A O 1
ATOM 809 N N . LEU A 1 103 ? 6.626 -5.254 -42.998 1.00 82.50 103 LEU A N 1
ATOM 810 C CA . LEU A 1 103 ? 6.502 -4.381 -41.826 1.00 82.50 103 LEU A CA 1
ATOM 811 C C . LEU A 1 103 ? 7.887 -4.020 -41.267 1.00 82.50 103 LEU A C 1
ATOM 813 O O . LEU A 1 103 ? 8.683 -4.897 -40.923 1.00 82.50 103 LEU A O 1
ATOM 817 N N . LEU A 1 104 ? 8.170 -2.725 -41.195 1.00 80.62 104 LEU A N 1
ATOM 818 C CA . LEU A 1 104 ? 9.383 -2.141 -40.641 1.00 80.62 104 LEU A CA 1
ATOM 819 C C . LEU A 1 104 ? 9.050 -1.353 -39.373 1.00 80.62 104 LEU A C 1
ATOM 821 O O . LEU A 1 104 ? 7.941 -0.849 -39.201 1.00 80.62 104 LEU A O 1
ATOM 825 N N . LYS A 1 105 ? 10.035 -1.232 -38.483 1.00 74.69 105 LYS A N 1
ATOM 826 C CA . LYS A 1 105 ? 9.935 -0.381 -37.295 1.00 74.69 105 LYS A CA 1
ATOM 827 C C . LYS A 1 105 ? 9.885 1.097 -37.712 1.00 74.69 105 LYS A C 1
ATOM 829 O O . LYS A 1 105 ? 10.576 1.480 -38.660 1.00 74.69 105 LYS A O 1
ATOM 834 N N . ALA A 1 106 ? 9.107 1.914 -36.997 1.00 68.75 106 ALA A N 1
ATOM 835 C CA . ALA A 1 106 ? 9.026 3.356 -37.231 1.00 68.75 106 ALA A CA 1
ATOM 836 C C . ALA A 1 106 ? 10.437 3.970 -37.281 1.00 68.75 106 ALA A C 1
ATOM 838 O O . ALA A 1 106 ? 11.239 3.747 -36.373 1.00 68.75 106 ALA A O 1
ATOM 839 N N . GLY A 1 107 ? 10.759 4.712 -38.345 1.00 73.50 107 GLY A N 1
ATOM 840 C CA . GLY A 1 107 ? 12.043 5.416 -38.481 1.00 73.50 107 GLY A CA 1
ATOM 841 C C . GLY A 1 107 ? 13.204 4.619 -39.097 1.00 73.50 107 GLY A C 1
ATOM 842 O O . GLY A 1 107 ? 14.333 5.114 -39.127 1.00 73.50 107 GLY A O 1
ATOM 843 N N . SER A 1 108 ? 12.982 3.407 -39.624 1.00 74.19 108 SER A N 1
ATOM 844 C CA . SER A 1 108 ? 14.042 2.653 -40.311 1.00 74.19 108 SER A CA 1
ATOM 845 C C . SER A 1 108 ? 14.423 3.284 -41.663 1.00 74.19 108 SER A C 1
ATOM 847 O O . SER A 1 108 ? 13.634 3.249 -42.605 1.00 74.19 108 SER A O 1
ATOM 849 N N . LYS A 1 109 ? 15.658 3.792 -41.797 1.00 83.94 109 LYS A N 1
ATOM 850 C CA . LYS A 1 109 ? 16.182 4.369 -43.058 1.00 83.94 109 LYS A CA 1
ATOM 851 C C . LYS A 1 109 ? 16.375 3.333 -44.175 1.00 83.94 109 LYS A C 1
ATOM 853 O O . LYS A 1 109 ? 16.380 3.686 -45.352 1.00 83.94 109 LYS A O 1
ATOM 858 N N . PHE A 1 110 ? 16.531 2.059 -43.819 1.00 86.94 110 PHE A N 1
ATOM 859 C CA . PHE A 1 110 ? 16.797 0.961 -44.748 1.00 86.94 110 PHE A CA 1
ATOM 860 C C . PHE A 1 110 ? 15.963 -0.267 -44.390 1.00 86.94 110 PHE A C 1
ATOM 862 O O . PHE A 1 110 ? 15.716 -0.538 -43.214 1.00 86.94 110 PHE A O 1
ATOM 869 N N . CYS A 1 111 ? 15.546 -1.027 -45.404 1.00 87.50 111 CYS A N 1
ATOM 870 C CA . CYS A 1 111 ? 14.882 -2.308 -45.189 1.00 87.50 111 CYS A CA 1
ATOM 871 C C . CYS A 1 111 ? 15.923 -3.405 -44.893 1.00 87.50 111 CYS A C 1
ATOM 873 O O . CYS A 1 111 ? 16.775 -3.656 -45.745 1.00 87.50 111 CYS A O 1
ATOM 875 N N . PRO A 1 112 ? 15.827 -4.138 -43.769 1.00 83.81 112 PRO A N 1
ATOM 876 C CA . PRO A 1 112 ? 16.769 -5.205 -43.427 1.00 83.81 112 PRO A CA 1
ATOM 877 C C . PRO A 1 112 ? 16.638 -6.450 -44.319 1.00 83.81 112 PRO A C 1
ATOM 879 O O . PRO A 1 112 ? 17.517 -7.301 -44.301 1.00 83.81 112 PRO A O 1
ATOM 882 N N . LYS A 1 113 ? 15.549 -6.585 -45.096 1.00 84.81 113 LYS A N 1
ATOM 883 C CA . LYS A 1 113 ? 15.341 -7.727 -46.004 1.00 84.81 113 LYS A CA 1
ATOM 884 C C . LYS A 1 113 ? 15.855 -7.450 -47.418 1.00 84.81 113 LYS A C 1
ATOM 886 O O . LYS A 1 113 ? 16.536 -8.288 -47.988 1.00 84.81 113 LYS A O 1
ATOM 891 N N . CYS A 1 114 ? 15.469 -6.314 -48.002 1.00 86.94 114 CYS A N 1
ATOM 892 C CA . CYS A 1 114 ? 15.755 -5.993 -49.406 1.00 86.94 114 CYS A CA 1
ATOM 893 C C . CYS A 1 114 ? 16.812 -4.895 -49.589 1.00 86.94 114 CYS A C 1
ATOM 895 O O . CYS A 1 114 ? 17.122 -4.537 -50.719 1.00 86.94 114 CYS A O 1
ATOM 897 N N . GLY A 1 115 ? 17.334 -4.313 -48.503 1.00 83.50 115 GLY A N 1
ATOM 898 C CA . GLY A 1 115 ? 18.373 -3.275 -48.543 1.00 83.50 115 GLY A CA 1
ATOM 899 C C . GLY A 1 115 ? 17.914 -1.914 -49.078 1.00 83.50 115 GLY A C 1
ATOM 900 O O . GLY A 1 115 ? 18.686 -0.959 -49.080 1.00 83.50 115 GLY A O 1
ATOM 901 N N . SER A 1 116 ? 16.660 -1.786 -49.518 1.00 87.75 116 SER A N 1
ATOM 902 C CA . SER A 1 116 ? 16.154 -0.555 -50.124 1.00 87.75 116 SER A CA 1
ATOM 903 C C . SER A 1 116 ? 16.066 0.587 -49.104 1.00 87.75 116 SER A C 1
ATOM 905 O O . SER A 1 116 ? 15.586 0.395 -47.980 1.00 87.75 116 SER A O 1
ATOM 907 N N . LYS A 1 117 ? 16.492 1.790 -49.505 1.00 88.62 117 LYS A N 1
ATOM 908 C CA . LYS A 1 117 ? 16.398 3.014 -48.696 1.00 88.62 117 LYS A CA 1
ATOM 909 C C . LYS A 1 117 ? 14.944 3.469 -48.606 1.00 88.62 117 LYS A C 1
ATOM 911 O O . LYS A 1 117 ? 14.356 3.796 -49.630 1.00 88.62 117 LYS A O 1
ATOM 916 N N . GLN A 1 118 ? 14.373 3.479 -47.405 1.00 84.00 118 GLN A N 1
ATOM 917 C CA . GLN A 1 118 ? 13.004 3.949 -47.186 1.00 84.00 118 GLN A CA 1
ATOM 918 C C . GLN A 1 118 ? 12.953 5.471 -47.386 1.00 84.00 118 GLN A C 1
ATOM 920 O O . GLN A 1 118 ? 13.904 6.166 -47.018 1.00 84.00 118 GLN A O 1
ATOM 925 N N . ARG A 1 119 ? 11.909 5.951 -48.070 1.00 66.31 119 ARG A N 1
ATOM 926 C CA . ARG A 1 119 ? 11.701 7.378 -48.353 1.00 66.31 119 ARG A CA 1
ATOM 927 C C . ARG A 1 119 ? 11.132 8.105 -47.149 1.00 66.31 119 ARG A C 1
ATOM 929 O O . ARG A 1 119 ? 10.335 7.473 -46.425 1.00 66.31 119 ARG A O 1
#

Mean predicted aligned error: 15.73 Å

Solvent-accessible surface area (backbone atoms only — not comparable to full-atom values): 7597 Å² total; per-residue (Å²): 93,82,43,68,38,61,64,62,54,47,53,55,47,60,75,75,43,86,67,82,92,58,52,72,68,55,50,52,53,52,51,56,52,56,37,60,38,74,38,81,43,89,89,68,85,44,76,40,43,42,50,62,78,39,48,41,76,6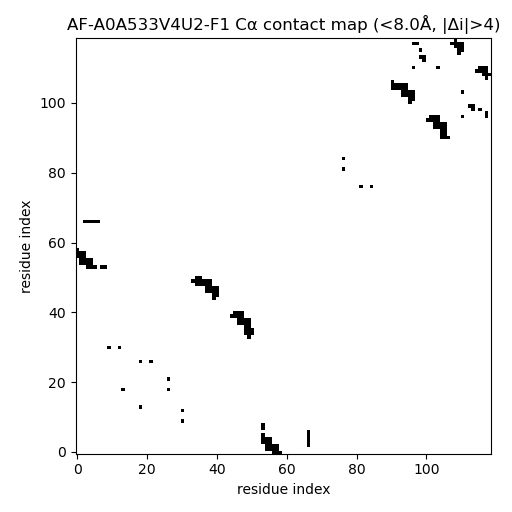0,84,68,92,82,62,69,69,83,67,47,80,86,82,63,90,68,86,70,70,59,74,87,49,30,70,70,49,54,65,62,67,69,48,74,52,67,42,66,38,95,85,77,68,45,84,35,60,48,88,54,60,52,39,93,87,77,65,48,70,54,132

Sequence (119 aa):
MEIFNGRAATEEYMSTHSLTFSTPEMTLKKFALWLGDQVNVPEKNKTVPRLMMYINDVDNQTNKSDFLPDTDESFKPSGAVTDIFKELSQVAASTTCYNCNRLLKAGSKFCPKCGSKQR

Foldseek 3Di:
DWAFQPPVLVVVLPVVDDPPPDDPVRSVVVSVVQQQDFDQDPPPRDTDRNSVVRTDDCPDDDPPVNRDPPPDPPDDQDDPRCVVCVVVVVFPPFDADPPPRDTDTPPDQADPPPRDGGD

pLDDT: mean 78.53, std 11.3, range [53.16, 93.5]